Protein AF-A0A1P8M580-F1 (afdb_monomer)

Sequence (163 aa):
MGEKKYDEHLQRVLNRRYYYGYSMAGKTIYAYTKEEWGIGASSGGGDYNLIRSFYFSIFTTVLAAAASLIGLVCGVWVLFSPFPAMALVFLFFAALFGFAVMQGLFNISEEWRGRKARKLRGLPKPWWEAGDDHAYEWFLEHPDPRIHMTRDYFPYSVKLGSS

pLDDT: mean 83.16, std 13.78, range [33.03, 95.56]

Mean predicted aligned error: 7.88 Å

Radius of gyration: 21.86 Å; Cα contacts (8 Å, |Δi|>4): 198; chains: 1; bounding box: 52×40×63 Å

Secondary structure (DSSP, 8-state):
-HHHHHHHHHHHHHT---EEEEETT-S-EEEE-HHHHGGGGTS-S--SS----HHHHHHHHHHHHHHHHHHHHHHHHHHTSS-HHHHHHHHHHHHHHHHHHHHHHHHHHHHHHHHHHHHHHTPPPEEEEPPHHHHHHHHHHS--TT---STTT-TT-SGGGG-

Structure (mmCIF, N/CA/C/O backbone):
data_AF-A0A1P8M580-F1
#
_entry.id   AF-A0A1P8M580-F1
#
loop_
_atom_site.group_PDB
_atom_site.id
_atom_site.type_symbol
_atom_site.label_atom_id
_atom_site.label_alt_id
_atom_site.label_comp_id
_atom_site.label_asym_id
_atom_site.label_entity_id
_atom_site.label_seq_id
_atom_site.pdbx_PDB_ins_code
_atom_site.Cartn_x
_atom_site.Cartn_y
_atom_site.Cartn_z
_atom_site.occupancy
_atom_site.B_iso_or_equiv
_atom_site.auth_seq_id
_atom_site.auth_comp_id
_atom_site.auth_asym_id
_atom_site.auth_atom_id
_atom_site.pdbx_PDB_model_num
ATOM 1 N N . MET A 1 1 ? -26.068 -26.045 2.449 1.00 59.47 1 MET A N 1
ATOM 2 C CA . MET A 1 1 ? -25.889 -25.174 3.640 1.00 59.47 1 MET A CA 1
ATOM 3 C C . MET A 1 1 ? -24.499 -24.526 3.700 1.00 59.47 1 MET A C 1
ATOM 5 O O . MET A 1 1 ? -24.406 -23.423 4.219 1.00 59.47 1 MET A O 1
ATOM 9 N N . GLY A 1 2 ? -23.445 -25.149 3.144 1.00 67.00 2 GLY A N 1
ATOM 10 C CA . GLY A 1 2 ? -22.087 -24.577 3.097 1.00 67.00 2 GLY A CA 1
ATOM 11 C C . GLY A 1 2 ? -21.904 -23.367 2.167 1.00 67.00 2 GLY A C 1
ATOM 12 O O . GLY A 1 2 ? -21.297 -22.392 2.593 1.00 67.00 2 GLY A O 1
ATOM 13 N N . GLU A 1 3 ? -22.481 -23.378 0.958 1.00 72.25 3 GLU A N 1
ATOM 14 C CA . GLU A 1 3 ? -22.341 -22.262 -0.006 1.00 72.25 3 GLU A CA 1
ATOM 15 C C . GLU A 1 3 ? -22.923 -20.946 0.516 1.00 72.25 3 GLU A C 1
ATOM 17 O O . GLU A 1 3 ? -22.232 -19.938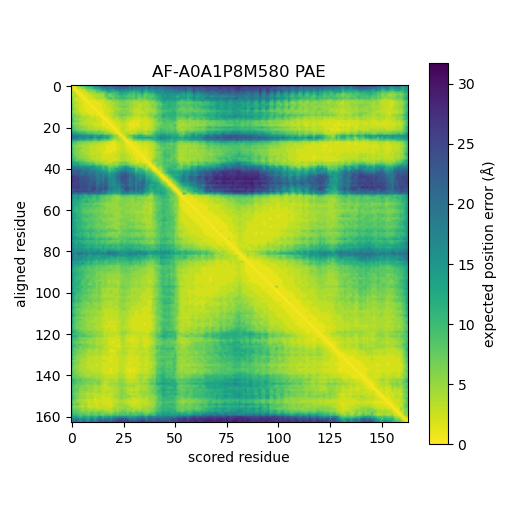 0.548 1.00 72.25 3 GLU A O 1
ATOM 22 N N . LYS A 1 4 ? -24.144 -20.965 1.064 1.00 77.75 4 LYS A N 1
ATOM 23 C CA . LYS A 1 4 ? -24.775 -19.754 1.613 1.00 77.75 4 LYS A CA 1
ATOM 24 C C . LYS A 1 4 ? -23.938 -19.096 2.723 1.00 77.75 4 LYS A C 1
ATOM 26 O O . LYS A 1 4 ? -23.826 -17.877 2.779 1.00 77.75 4 LYS A O 1
ATOM 31 N N . LYS A 1 5 ? -23.315 -19.901 3.593 1.00 76.44 5 LYS A N 1
ATOM 32 C CA . LYS A 1 5 ? -22.448 -19.403 4.676 1.00 76.44 5 LYS A CA 1
ATOM 33 C C . LYS A 1 5 ? -21.136 -18.824 4.133 1.00 76.44 5 LYS A C 1
ATOM 35 O O . LYS A 1 5 ? -20.604 -17.877 4.713 1.00 76.44 5 LYS A O 1
ATOM 40 N N . TYR A 1 6 ? -20.623 -19.393 3.043 1.00 79.00 6 TYR A N 1
ATOM 41 C CA . TYR A 1 6 ? -19.450 -18.886 2.337 1.00 79.00 6 TYR A CA 1
ATOM 42 C C . TYR A 1 6 ? -19.744 -17.533 1.680 1.00 79.00 6 TYR A C 1
ATOM 44 O O . TYR A 1 6 ? -18.999 -16.582 1.908 1.00 79.00 6 TYR A O 1
ATOM 52 N N . ASP A 1 7 ? -20.873 -17.407 0.983 1.00 84.19 7 ASP A N 1
ATOM 53 C CA . ASP A 1 7 ? -21.292 -16.158 0.339 1.00 84.19 7 ASP A CA 1
ATOM 54 C C . ASP A 1 7 ? -21.512 -15.033 1.360 1.00 84.19 7 ASP A C 1
ATOM 56 O O . ASP A 1 7 ? -21.042 -13.912 1.170 1.00 84.19 7 ASP A O 1
ATOM 60 N N . GLU A 1 8 ? -22.154 -15.332 2.493 1.00 83.06 8 GLU A N 1
ATOM 61 C CA . GLU A 1 8 ? -22.352 -14.371 3.586 1.00 83.06 8 GLU A CA 1
ATOM 62 C C . GLU A 1 8 ? -21.032 -13.949 4.254 1.00 83.06 8 GLU A C 1
ATOM 64 O O . GLU A 1 8 ? -20.877 -12.804 4.685 1.00 83.06 8 GLU A O 1
ATOM 69 N N . HIS A 1 9 ? -20.061 -14.855 4.387 1.00 81.94 9 HIS A N 1
ATOM 70 C CA . HIS A 1 9 ? -18.731 -14.495 4.882 1.00 81.94 9 HIS A CA 1
ATOM 71 C C . HIS A 1 9 ? -17.987 -13.617 3.874 1.00 81.94 9 HIS A C 1
ATOM 73 O O . HIS A 1 9 ? -17.480 -12.561 4.248 1.00 81.94 9 HIS A O 1
ATOM 79 N N . LEU A 1 10 ? -17.996 -13.998 2.597 1.00 82.38 10 LEU A N 1
ATOM 80 C CA . LEU A 1 10 ? -17.358 -13.241 1.529 1.00 82.38 10 LEU A CA 1
ATOM 81 C C . LEU A 1 10 ? -17.947 -11.831 1.414 1.00 82.38 10 LEU A C 1
ATOM 83 O O . LEU A 1 10 ? -17.197 -10.861 1.339 1.00 82.38 10 LEU A O 1
ATOM 87 N N . GLN A 1 11 ? -19.272 -11.687 1.477 1.00 83.81 11 GLN A N 1
ATOM 88 C CA . GLN A 1 11 ? -19.922 -10.375 1.468 1.00 83.81 11 GLN A CA 1
ATOM 89 C C . GLN A 1 11 ? -19.495 -9.503 2.652 1.00 83.81 11 GLN A C 1
ATOM 91 O O . GLN A 1 11 ? -19.277 -8.306 2.468 1.00 83.81 11 GLN A O 1
ATOM 96 N N . ARG A 1 12 ? -19.330 -10.076 3.849 1.00 81.69 12 ARG A N 1
ATOM 97 C CA . ARG A 1 12 ? -18.842 -9.333 5.023 1.00 81.69 12 ARG A CA 1
ATOM 98 C C . ARG A 1 12 ? -17.386 -8.911 4.877 1.00 81.69 12 ARG A C 1
ATOM 100 O O . ARG A 1 12 ? -17.050 -7.787 5.222 1.00 81.69 12 ARG A O 1
ATOM 107 N N . VAL A 1 13 ? -16.538 -9.772 4.319 1.00 82.31 13 VAL A N 1
ATOM 108 C CA . VAL A 1 13 ? -15.136 -9.437 4.031 1.00 82.31 13 VAL A CA 1
ATOM 109 C C . VAL A 1 13 ? -15.047 -8.321 2.988 1.00 82.31 13 VAL A C 1
ATOM 111 O O . VAL A 1 13 ? -14.311 -7.356 3.184 1.00 82.31 13 VAL A O 1
ATOM 114 N N . LEU A 1 14 ? -15.819 -8.416 1.902 1.00 81.12 14 LEU A N 1
ATOM 115 C CA . LEU A 1 14 ? -15.822 -7.426 0.821 1.00 81.12 14 LEU A CA 1
ATOM 116 C C . LEU A 1 14 ? -16.378 -6.070 1.269 1.00 81.12 14 LEU A C 1
ATOM 118 O O . LEU A 1 14 ? -15.853 -5.031 0.869 1.00 81.12 14 LEU A O 1
ATOM 122 N N . ASN A 1 15 ? -17.407 -6.081 2.118 1.00 82.25 15 ASN A N 1
ATOM 123 C CA . ASN A 1 15 ? -18.052 -4.878 2.642 1.00 82.25 15 ASN A CA 1
ATOM 124 C C . ASN A 1 15 ? -17.519 -4.461 4.020 1.00 82.25 15 ASN A C 1
ATOM 126 O O . ASN A 1 15 ? -18.162 -3.657 4.702 1.00 82.25 15 ASN A O 1
ATOM 130 N N . ARG A 1 16 ? -16.360 -4.986 4.453 1.00 84.38 16 ARG A N 1
ATOM 131 C CA . ARG A 1 16 ? -15.811 -4.654 5.770 1.00 84.38 16 ARG A CA 1
ATOM 132 C C . ARG A 1 16 ? -15.570 -3.153 5.870 1.00 84.38 16 ARG A C 1
ATOM 134 O O . ARG A 1 16 ? -14.948 -2.535 5.005 1.00 84.38 16 ARG A O 1
ATOM 141 N N . ARG A 1 17 ? -16.065 -2.559 6.953 1.00 87.31 17 ARG A N 1
ATOM 142 C CA . ARG A 1 17 ? -16.016 -1.105 7.139 1.00 87.31 17 ARG A CA 1
ATOM 143 C C . ARG A 1 17 ? -14.669 -0.620 7.662 1.00 87.31 17 ARG A C 1
ATOM 145 O O . ARG A 1 17 ? -14.247 0.487 7.326 1.00 87.31 17 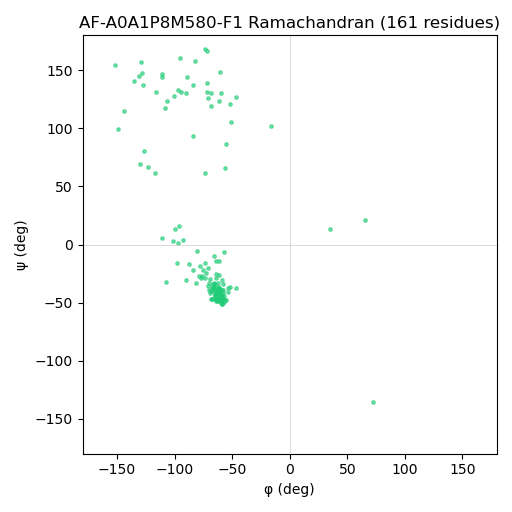ARG A O 1
ATOM 152 N N . TYR A 1 18 ? -14.020 -1.445 8.480 1.00 89.38 18 TYR A N 1
ATOM 153 C CA . TYR A 1 18 ? -12.778 -1.106 9.156 1.00 89.38 18 TYR A CA 1
ATOM 154 C C . TYR A 1 18 ? -11.717 -2.192 8.986 1.00 89.38 18 TYR A C 1
ATOM 156 O O . TYR A 1 18 ? -12.013 -3.387 8.969 1.00 89.38 18 TYR A O 1
ATOM 164 N N . TYR A 1 19 ? -10.479 -1.727 8.886 1.00 88.56 19 TYR A N 1
ATOM 165 C CA . TYR A 1 19 ? -9.234 -2.473 8.979 1.00 88.56 19 TYR A CA 1
ATOM 166 C C . TYR A 1 19 ? -8.537 -2.054 10.269 1.00 88.56 19 TYR A C 1
ATOM 168 O O . TYR A 1 19 ? -8.620 -0.888 10.668 1.00 88.56 19 TYR A O 1
ATOM 176 N N . TYR A 1 20 ? -7.862 -2.984 10.931 1.00 89.44 20 TYR A N 1
ATOM 177 C CA . TYR A 1 20 ? -7.306 -2.756 12.259 1.00 89.44 20 TYR A CA 1
ATOM 178 C C . TYR A 1 20 ? -5.794 -2.838 12.221 1.00 89.44 20 TYR A C 1
ATOM 180 O O . TYR A 1 20 ? -5.238 -3.771 11.653 1.00 89.44 20 TYR A O 1
ATOM 188 N N . GLY A 1 21 ? -5.115 -1.857 12.808 1.00 88.69 21 GLY A N 1
ATOM 189 C CA . GLY A 1 21 ? -3.661 -1.806 12.744 1.00 88.69 21 GLY A CA 1
ATOM 190 C C . GLY A 1 21 ? -3.011 -1.115 13.928 1.00 88.69 21 GLY A C 1
ATOM 191 O O . GLY A 1 21 ? -3.597 -0.245 14.576 1.00 88.69 21 GLY A O 1
ATOM 192 N N . TYR A 1 22 ? -1.767 -1.506 14.173 1.00 85.75 22 TYR A N 1
ATOM 193 C CA . TYR A 1 22 ? -0.907 -0.958 15.211 1.00 85.75 22 TYR A CA 1
ATOM 194 C C . TYR A 1 22 ? -0.110 0.239 14.694 1.00 85.75 22 TYR A C 1
ATOM 196 O O . TYR A 1 22 ? 0.355 0.260 13.548 1.00 85.75 22 TYR A O 1
ATOM 204 N N . SER A 1 23 ? 0.102 1.227 15.563 1.00 83.56 23 SER A N 1
ATOM 205 C CA . SER A 1 23 ? 1.043 2.319 15.305 1.00 83.56 23 SER A CA 1
ATOM 206 C C . SER A 1 23 ? 2.481 1.898 15.640 1.00 83.56 23 SER A C 1
ATOM 208 O O . SER A 1 23 ? 2.698 1.001 16.446 1.00 83.56 23 SER A O 1
ATOM 210 N N . MET A 1 24 ? 3.483 2.571 15.056 1.00 75.31 24 MET A N 1
ATOM 211 C CA . MET A 1 24 ? 4.911 2.217 15.204 1.00 75.31 24 MET A CA 1
ATOM 212 C C . MET A 1 24 ? 5.377 2.067 16.657 1.00 75.31 24 MET A C 1
ATOM 214 O O . MET A 1 24 ? 6.244 1.255 16.955 1.00 75.31 24 MET A O 1
ATOM 218 N N . ALA A 1 25 ? 4.845 2.914 17.537 1.00 66.81 25 ALA A N 1
ATOM 219 C CA . ALA A 1 25 ? 5.305 3.076 18.910 1.00 66.81 25 ALA A CA 1
ATOM 220 C C . ALA A 1 25 ? 4.293 2.548 19.940 1.00 66.81 25 ALA A C 1
ATOM 222 O O . ALA A 1 25 ? 4.473 2.769 21.135 1.00 66.81 25 ALA A O 1
ATOM 223 N N . GLY A 1 26 ? 3.205 1.910 19.499 1.00 66.62 26 GLY A N 1
ATOM 224 C CA . GLY A 1 26 ? 2.055 1.635 20.352 1.00 66.62 26 GLY A CA 1
ATOM 225 C C . GLY A 1 26 ? 1.607 0.181 20.333 1.00 66.62 26 GLY A C 1
ATOM 226 O O . GLY A 1 26 ? 1.633 -0.484 19.304 1.00 66.62 26 GLY A O 1
ATOM 227 N N . LYS A 1 27 ? 1.098 -0.269 21.483 1.00 80.44 27 LYS A N 1
ATOM 228 C CA . LYS A 1 27 ? 0.211 -1.443 21.577 1.00 80.44 27 LYS A CA 1
ATOM 229 C C . LYS A 1 27 ? -1.241 -1.101 21.219 1.00 80.44 27 LYS A C 1
ATOM 231 O O . LYS A 1 27 ? -2.082 -1.986 21.164 1.00 80.44 27 LYS A O 1
ATOM 236 N N . THR A 1 28 ? -1.528 0.182 20.991 1.00 89.06 28 THR A N 1
ATOM 237 C CA . THR A 1 28 ? -2.859 0.681 20.654 1.00 89.06 28 THR A CA 1
ATOM 238 C C . THR A 1 28 ? -3.254 0.258 19.249 1.00 89.06 28 THR A C 1
ATOM 240 O O . THR A 1 28 ? -2.538 0.544 18.284 1.00 89.06 28 THR A O 1
ATOM 243 N N . ILE A 1 29 ? -4.419 -0.376 19.150 1.00 90.50 29 ILE A N 1
ATOM 244 C CA . ILE A 1 29 ? -5.044 -0.729 17.880 1.00 90.50 29 ILE A CA 1
ATOM 245 C C . ILE A 1 29 ? -5.940 0.427 17.444 1.00 90.50 29 ILE A C 1
ATOM 247 O O . ILE A 1 29 ? -6.760 0.928 18.214 1.00 90.50 29 ILE A O 1
ATOM 251 N N . TYR A 1 30 ? -5.779 0.845 16.193 1.00 90.69 30 TYR A N 1
ATOM 252 C CA . TYR A 1 30 ? -6.619 1.848 15.552 1.00 90.69 30 TYR A CA 1
ATOM 253 C C . TYR A 1 30 ? -7.465 1.198 14.462 1.00 90.69 30 TYR A C 1
ATOM 255 O O . TYR A 1 30 ? -7.024 0.264 13.791 1.00 90.69 30 TYR A O 1
ATOM 263 N N . ALA A 1 31 ? -8.675 1.722 14.278 1.00 91.62 31 ALA A N 1
ATOM 264 C CA . ALA A 1 31 ? -9.566 1.344 13.194 1.00 91.62 31 ALA A CA 1
ATOM 265 C C . ALA A 1 31 ? -9.435 2.338 12.033 1.00 91.62 31 ALA A C 1
ATOM 267 O O . ALA A 1 31 ? -9.485 3.554 12.231 1.00 91.62 31 ALA A O 1
ATOM 268 N N . TYR A 1 32 ? -9.301 1.810 10.823 1.00 89.25 32 TYR A N 1
ATOM 269 C CA . TYR A 1 32 ? -9.089 2.566 9.597 1.00 89.25 32 TYR A CA 1
ATOM 270 C C . TYR A 1 32 ? -10.120 2.169 8.553 1.00 89.25 32 TYR A C 1
ATOM 272 O O . TYR A 1 32 ? -10.391 0.992 8.343 1.00 89.25 32 TYR A O 1
ATOM 280 N N . THR A 1 33 ? -10.666 3.146 7.853 1.00 89.75 33 THR A N 1
ATOM 281 C CA . THR A 1 33 ? -11.417 2.907 6.616 1.00 89.75 33 THR A CA 1
ATOM 282 C C . THR A 1 33 ? -10.478 2.501 5.479 1.00 89.75 33 THR A C 1
ATOM 284 O O . THR A 1 33 ? -9.258 2.679 5.568 1.00 89.75 33 THR A O 1
ATOM 287 N N . LYS A 1 34 ? -11.042 1.980 4.383 1.00 84.81 34 LYS A N 1
ATOM 288 C CA . LYS A 1 34 ? -10.279 1.579 3.192 1.00 84.81 34 LYS A CA 1
ATOM 289 C C . LYS A 1 34 ? -9.400 2.722 2.672 1.00 84.81 34 LYS A C 1
ATOM 291 O O . LYS A 1 34 ? -8.242 2.513 2.326 1.00 84.81 34 LYS A O 1
ATOM 296 N N . GLU A 1 35 ? -9.932 3.940 2.677 1.00 85.00 35 GLU A N 1
ATOM 297 C CA . GLU A 1 35 ? -9.248 5.140 2.204 1.00 85.00 35 GLU A CA 1
ATOM 298 C C . GLU A 1 35 ? -8.121 5.567 3.148 1.00 85.00 35 GLU A C 1
ATOM 300 O O . GLU A 1 35 ? -7.088 6.046 2.695 1.00 85.00 35 GLU A O 1
ATOM 305 N N . GLU A 1 36 ? -8.293 5.401 4.462 1.00 89.06 36 GLU A N 1
ATOM 306 C CA . GLU A 1 36 ? -7.290 5.771 5.472 1.00 89.06 36 GLU A CA 1
ATOM 307 C C . GLU A 1 36 ? -6.129 4.775 5.538 1.00 89.06 36 GLU A C 1
ATOM 309 O O . GLU A 1 36 ? -5.009 5.146 5.903 1.00 89.06 36 GLU A O 1
ATOM 314 N N . TRP A 1 37 ? -6.387 3.523 5.174 1.00 85.25 37 TRP A N 1
ATOM 315 C CA . TRP A 1 37 ? -5.413 2.442 5.233 1.00 85.25 37 TRP A CA 1
ATOM 316 C C . TRP A 1 37 ? -4.328 2.547 4.143 1.00 85.25 37 TRP A C 1
ATOM 318 O O . TRP A 1 37 ? -3.194 2.115 4.353 1.00 85.25 37 TRP A O 1
ATOM 328 N N . GLY A 1 38 ? -4.617 3.217 3.020 1.00 81.25 38 GLY A N 1
ATOM 329 C CA . GLY A 1 38 ? -3.627 3.530 1.981 1.00 81.25 38 GLY A CA 1
ATOM 330 C C . GLY A 1 38 ? -3.196 2.303 1.172 1.00 81.25 38 GLY A C 1
ATOM 331 O O . GLY A 1 38 ? -4.034 1.493 0.779 1.00 81.25 38 GLY A O 1
ATOM 332 N N . ILE A 1 39 ? -1.886 2.140 0.919 1.00 74.06 39 ILE A N 1
ATOM 333 C CA . ILE A 1 39 ? -1.363 1.058 0.050 1.00 74.06 39 ILE A CA 1
ATOM 334 C C . ILE A 1 39 ? -1.853 -0.324 0.492 1.00 74.06 39 ILE A C 1
ATOM 336 O O . ILE A 1 39 ? -2.174 -1.155 -0.359 1.00 74.06 39 ILE A O 1
ATOM 340 N N . GLY A 1 40 ? -1.961 -0.568 1.800 1.00 64.19 40 GLY A N 1
ATOM 341 C CA . GLY A 1 40 ? -2.372 -1.870 2.329 1.00 64.19 40 GLY A CA 1
ATOM 342 C C . GLY A 1 40 ? -3.813 -2.273 1.988 1.00 64.19 40 GLY A C 1
ATOM 343 O O . GLY A 1 40 ? -4.188 -3.405 2.249 1.00 64.19 40 GLY A O 1
ATOM 344 N N . ALA A 1 41 ? -4.637 -1.368 1.441 1.00 56.41 41 ALA A N 1
ATOM 345 C CA . ALA A 1 41 ? -6.058 -1.618 1.164 1.00 56.41 41 ALA A CA 1
ATOM 346 C C . ALA A 1 41 ? -6.270 -2.005 -0.300 1.00 56.41 41 ALA A C 1
ATOM 348 O O . ALA A 1 41 ? -7.326 -2.515 -0.673 1.00 56.41 41 ALA A O 1
ATOM 349 N N . SER A 1 42 ? -5.255 -1.744 -1.127 1.00 49.09 42 SER A N 1
ATOM 350 C CA . SER A 1 42 ? -5.184 -2.166 -2.523 1.00 49.09 42 SER A CA 1
ATOM 351 C C . SER A 1 42 ? -4.653 -3.597 -2.676 1.00 49.09 42 SER A C 1
ATOM 353 O O . SER A 1 42 ? -4.934 -4.248 -3.680 1.00 49.09 42 SER A O 1
ATOM 355 N N . SER A 1 43 ? -3.930 -4.117 -1.676 1.00 47.28 43 SER A N 1
ATOM 356 C CA . SER A 1 43 ? -3.518 -5.519 -1.614 1.00 47.28 43 SER A CA 1
ATOM 357 C C . SER A 1 43 ? -4.650 -6.347 -1.016 1.00 47.28 43 SER A C 1
ATOM 359 O O . SER A 1 43 ? -4.781 -6.433 0.202 1.00 47.28 43 SER A O 1
ATOM 361 N N . GLY A 1 44 ? -5.504 -6.909 -1.875 1.00 40.22 44 GLY A N 1
ATOM 362 C CA . GLY A 1 44 ? -6.551 -7.840 -1.460 1.00 40.22 44 GLY A CA 1
ATOM 363 C C . GLY A 1 44 ? -6.004 -8.908 -0.508 1.00 40.22 44 GLY A C 1
ATOM 364 O O . GLY A 1 44 ? -4.996 -9.541 -0.815 1.00 40.22 44 GLY A O 1
ATOM 365 N N . GLY A 1 45 ? -6.677 -9.028 0.641 1.00 36.50 45 GLY A N 1
ATOM 366 C CA . GLY A 1 45 ? -6.406 -9.900 1.787 1.00 36.50 45 GLY A CA 1
ATOM 367 C C . GLY A 1 45 ? -5.441 -11.059 1.552 1.00 36.50 45 GLY A C 1
ATOM 368 O O . GLY A 1 45 ? -5.826 -12.103 1.032 1.00 36.50 45 GLY A O 1
ATOM 369 N N . GLY A 1 46 ? -4.207 -10.879 2.013 1.00 33.03 46 GLY A N 1
ATOM 370 C CA . GLY A 1 46 ? -3.233 -11.945 2.186 1.00 33.03 46 GLY A CA 1
ATOM 371 C C . GLY A 1 46 ? -2.409 -11.659 3.433 1.00 33.03 46 GLY A C 1
ATOM 372 O O . GLY A 1 46 ? -1.693 -10.658 3.464 1.00 33.03 46 GLY A O 1
ATOM 373 N N . ASP A 1 47 ? -2.546 -12.531 4.433 1.00 40.38 47 ASP A N 1
ATOM 374 C CA . ASP A 1 47 ? -1.888 -12.546 5.748 1.00 40.38 47 ASP A CA 1
ATOM 375 C C . ASP A 1 47 ? -0.352 -12.555 5.670 1.00 40.38 47 ASP A C 1
ATOM 377 O O . ASP A 1 47 ? 0.297 -13.512 6.075 1.00 40.38 47 ASP A O 1
ATOM 381 N N . TYR A 1 48 ? 0.297 -11.508 5.169 1.00 37.78 48 TYR A N 1
ATOM 382 C CA . TYR A 1 48 ? 1.753 -11.403 5.264 1.00 37.78 48 TYR A CA 1
ATOM 383 C C . TYR A 1 48 ? 2.156 -9.938 5.351 1.00 37.78 48 TYR A C 1
ATOM 385 O O . TYR A 1 48 ? 2.211 -9.284 4.319 1.00 37.78 48 TYR A O 1
ATOM 393 N N . ASN A 1 49 ? 2.429 -9.451 6.574 1.00 40.28 49 ASN A N 1
ATOM 394 C CA . ASN A 1 49 ? 3.540 -8.579 7.029 1.00 40.28 49 ASN A CA 1
ATOM 395 C C . ASN A 1 49 ? 4.112 -7.469 6.118 1.00 40.28 49 ASN A C 1
ATOM 397 O O . ASN A 1 49 ? 5.157 -6.884 6.399 1.00 40.28 49 ASN A O 1
ATOM 401 N N . LEU A 1 50 ? 3.438 -7.132 5.040 1.00 44.31 50 LEU A N 1
ATOM 402 C CA . LEU A 1 50 ? 3.842 -6.200 4.017 1.00 44.31 50 LEU A CA 1
ATOM 403 C C . LEU A 1 50 ? 2.656 -5.269 3.843 1.00 44.31 50 LEU A C 1
ATOM 405 O O . LEU A 1 50 ? 2.076 -5.147 2.766 1.00 44.31 50 LEU A O 1
ATOM 409 N N . ILE A 1 51 ? 2.423 -4.458 4.879 1.00 50.88 51 ILE A N 1
ATOM 410 C CA . ILE A 1 51 ? 2.263 -3.033 4.596 1.00 50.88 51 ILE A CA 1
ATOM 411 C C . ILE A 1 51 ? 3.536 -2.663 3.837 1.00 50.88 51 ILE A C 1
ATOM 413 O O . ILE A 1 51 ? 4.566 -2.352 4.435 1.00 50.88 51 ILE A O 1
ATOM 417 N N . ARG A 1 52 ? 3.503 -2.868 2.513 1.00 56.34 52 ARG A N 1
ATOM 418 C CA . ARG A 1 52 ? 4.627 -2.728 1.597 1.00 56.34 52 ARG A CA 1
ATOM 419 C C . ARG A 1 52 ? 5.188 -1.353 1.896 1.00 56.34 52 ARG A C 1
ATOM 421 O O . ARG A 1 52 ? 4.515 -0.358 1.631 1.00 56.34 52 ARG A O 1
ATOM 428 N N . SER A 1 53 ? 6.339 -1.314 2.578 1.00 65.62 53 SER A N 1
ATOM 429 C CA . SER A 1 53 ? 6.822 -0.077 3.184 1.00 65.62 53 SER A CA 1
ATOM 430 C C . SER A 1 53 ? 6.811 0.982 2.097 1.00 65.62 53 SER A C 1
ATOM 432 O O . SER A 1 53 ? 7.407 0.790 1.042 1.00 65.62 53 SER A O 1
ATOM 434 N N . PHE A 1 54 ? 6.070 2.065 2.310 1.00 72.44 54 PHE A N 1
ATOM 435 C CA . PHE A 1 54 ? 5.981 3.162 1.348 1.00 72.44 54 PHE A CA 1
ATOM 436 C C . PHE A 1 54 ? 7.372 3.577 0.837 1.00 72.44 54 PHE A C 1
ATOM 438 O O . PHE A 1 54 ? 7.558 3.805 -0.354 1.00 72.44 54 PHE A O 1
ATOM 445 N N . TYR A 1 55 ? 8.368 3.559 1.729 1.00 76.81 55 TYR A N 1
ATOM 446 C CA . TYR A 1 55 ? 9.771 3.801 1.406 1.00 76.81 55 TYR A CA 1
ATOM 447 C C . TYR A 1 55 ? 10.375 2.730 0.497 1.00 76.81 55 TYR A C 1
ATOM 449 O O . TYR A 1 55 ? 11.075 3.073 -0.448 1.00 76.81 55 TYR A O 1
ATOM 457 N N . PHE A 1 56 ? 10.070 1.452 0.734 1.00 78.19 56 PHE A N 1
ATOM 458 C CA . PHE A 1 56 ? 10.462 0.366 -0.163 1.00 78.19 56 PHE A CA 1
ATOM 459 C C . PHE A 1 56 ? 9.822 0.534 -1.545 1.00 78.19 56 PHE A C 1
ATOM 461 O O . PHE A 1 56 ? 10.524 0.431 -2.542 1.00 78.19 56 PHE A O 1
ATOM 468 N N . SER A 1 57 ? 8.532 0.888 -1.616 1.00 79.38 57 SER A N 1
ATOM 469 C CA . SER A 1 57 ? 7.860 1.152 -2.895 1.00 79.38 57 SER A CA 1
ATOM 470 C C . SER A 1 57 ? 8.505 2.323 -3.639 1.00 79.38 57 SER A C 1
ATOM 472 O O . SER A 1 57 ? 8.746 2.211 -4.838 1.00 79.38 57 SER A O 1
ATOM 474 N N . ILE A 1 58 ? 8.832 3.427 -2.954 1.00 84.81 58 ILE A N 1
ATOM 475 C CA . ILE A 1 58 ? 9.578 4.547 -3.554 1.00 84.81 58 ILE A CA 1
ATOM 476 C C . ILE A 1 58 ? 10.930 4.063 -4.072 1.00 84.81 58 ILE A C 1
ATOM 478 O O . ILE A 1 58 ? 11.250 4.285 -5.236 1.00 84.81 58 ILE A O 1
ATOM 482 N N . PHE A 1 59 ? 11.698 3.373 -3.231 1.00 86.88 59 PHE A N 1
ATOM 483 C CA . PHE A 1 59 ? 13.028 2.888 -3.575 1.00 86.88 59 PHE A CA 1
ATOM 484 C C . PHE A 1 59 ? 13.004 1.992 -4.819 1.00 86.88 59 PHE A C 1
ATOM 486 O O . PHE A 1 59 ? 13.732 2.249 -5.777 1.00 86.88 59 PHE A O 1
ATOM 493 N N . THR A 1 60 ? 12.103 1.006 -4.869 1.00 86.00 60 THR A N 1
ATOM 494 C CA . THR A 1 60 ? 11.957 0.127 -6.038 1.00 86.00 60 THR A CA 1
ATOM 495 C C . THR A 1 60 ? 11.484 0.877 -7.279 1.00 86.00 60 THR A C 1
ATOM 497 O O . THR A 1 60 ? 11.916 0.550 -8.379 1.00 86.00 60 THR A O 1
ATOM 500 N N . THR A 1 61 ? 10.635 1.899 -7.122 1.00 89.75 61 THR A N 1
ATOM 501 C CA . THR A 1 61 ? 10.171 2.738 -8.242 1.00 89.75 61 THR A CA 1
ATOM 502 C C . THR A 1 61 ? 11.330 3.521 -8.848 1.00 89.75 61 THR A C 1
ATOM 504 O O . THR A 1 61 ? 11.472 3.559 -10.066 1.00 89.75 61 THR A O 1
ATOM 507 N N . VAL A 1 62 ? 12.185 4.114 -8.010 1.00 93.00 62 VAL A N 1
ATOM 508 C CA . VAL A 1 62 ? 13.359 4.877 -8.458 1.00 93.00 62 VAL A CA 1
ATOM 509 C C . VAL A 1 62 ? 14.355 3.970 -9.181 1.00 93.00 62 VAL A C 1
ATOM 511 O O . VAL A 1 62 ? 14.813 4.315 -10.269 1.00 93.00 62 VAL A O 1
ATOM 514 N N . LEU A 1 63 ? 14.647 2.789 -8.627 1.00 93.62 63 LEU A N 1
ATOM 515 C CA . LEU A 1 63 ? 15.530 1.817 -9.279 1.00 93.62 63 LEU A CA 1
ATOM 516 C C . LEU A 1 63 ? 14.963 1.324 -10.615 1.00 93.62 63 LEU A C 1
ATOM 518 O O . LEU A 1 63 ? 15.692 1.270 -11.604 1.00 93.62 63 LEU A O 1
ATOM 522 N N . ALA A 1 64 ? 13.667 1.008 -10.665 1.00 92.94 64 ALA A N 1
ATOM 523 C CA . ALA A 1 64 ? 13.006 0.599 -11.899 1.00 92.94 64 ALA A CA 1
ATOM 524 C C . ALA A 1 64 ? 13.010 1.722 -12.947 1.00 92.94 64 ALA A C 1
ATOM 526 O O . ALA A 1 64 ? 13.236 1.452 -14.121 1.00 92.94 64 ALA A O 1
ATOM 527 N N . ALA A 1 65 ? 12.836 2.983 -12.542 1.00 94.25 65 ALA A N 1
ATOM 528 C CA . ALA A 1 65 ? 12.910 4.120 -13.455 1.00 94.25 65 ALA A CA 1
ATOM 529 C C . ALA A 1 65 ? 14.308 4.260 -14.068 1.00 94.25 65 ALA A C 1
ATOM 531 O O . ALA A 1 65 ? 14.432 4.390 -15.285 1.00 94.25 65 ALA A O 1
ATOM 532 N N . ALA A 1 66 ? 15.358 4.156 -13.248 1.00 94.50 66 ALA A N 1
ATOM 533 C CA . ALA A 1 66 ? 16.735 4.169 -13.733 1.00 94.50 66 ALA A CA 1
ATOM 534 C C . ALA A 1 66 ? 17.006 3.000 -14.698 1.00 94.50 66 ALA A C 1
ATOM 536 O O . ALA A 1 66 ? 17.522 3.215 -15.793 1.00 94.50 66 ALA A O 1
ATOM 537 N N . ALA A 1 67 ? 16.600 1.780 -14.334 1.00 93.50 67 ALA A N 1
ATOM 538 C CA . ALA A 1 67 ? 16.775 0.593 -15.171 1.00 93.50 67 ALA A CA 1
ATOM 539 C C . ALA A 1 67 ? 15.996 0.683 -16.495 1.00 93.50 67 ALA A C 1
ATOM 541 O O . ALA A 1 67 ? 16.517 0.302 -17.541 1.00 93.50 67 ALA A O 1
ATOM 542 N N . SER A 1 68 ? 14.776 1.229 -16.467 1.00 95.12 68 SER A N 1
ATOM 543 C CA . SER A 1 68 ? 13.949 1.438 -17.657 1.00 95.12 68 SER A CA 1
ATOM 544 C C . SER A 1 68 ? 14.594 2.432 -18.624 1.00 95.12 68 SER A C 1
ATOM 546 O O . SER A 1 68 ? 14.717 2.139 -19.812 1.00 95.12 68 SER A O 1
ATOM 548 N N . LEU A 1 69 ? 15.091 3.564 -18.113 1.00 95.56 69 LEU A N 1
ATOM 549 C CA . LEU A 1 69 ? 15.796 4.564 -18.918 1.00 95.56 69 LEU A CA 1
ATOM 550 C C . LEU A 1 69 ? 17.090 4.008 -19.522 1.00 95.56 69 LEU A C 1
ATOM 552 O O . LEU A 1 69 ? 17.324 4.185 -20.715 1.00 95.56 69 LEU A O 1
ATOM 556 N N . ILE A 1 70 ? 17.904 3.302 -18.729 1.00 94.62 70 ILE A N 1
ATOM 557 C CA . ILE A 1 70 ? 19.140 2.673 -19.220 1.00 94.62 70 ILE A CA 1
ATOM 558 C C . ILE A 1 70 ? 18.811 1.644 -20.305 1.00 94.62 70 ILE A C 1
ATOM 560 O O . ILE A 1 70 ? 19.407 1.682 -21.378 1.00 94.62 70 ILE A O 1
ATOM 564 N N . GLY A 1 71 ? 17.836 0.764 -20.064 1.00 92.75 71 GLY A N 1
ATOM 565 C CA . GLY A 1 71 ? 17.404 -0.233 -21.042 1.00 92.75 71 GLY A CA 1
ATOM 566 C C . GLY A 1 71 ? 16.909 0.402 -22.342 1.00 92.75 71 GLY A C 1
ATOM 567 O O . GLY A 1 71 ? 17.238 -0.081 -23.421 1.00 92.75 71 GLY A O 1
ATOM 568 N N . LEU A 1 72 ? 16.183 1.519 -22.261 1.00 95.31 72 LEU A N 1
ATOM 569 C CA . LEU A 1 72 ? 15.701 2.238 -23.436 1.00 95.31 72 LEU A CA 1
ATOM 570 C C . LEU A 1 72 ? 16.855 2.865 -24.230 1.00 95.31 72 LEU A C 1
ATOM 572 O O . LEU A 1 72 ? 16.930 2.676 -25.441 1.00 95.31 72 LEU A O 1
ATOM 576 N N . VAL A 1 73 ? 17.786 3.551 -23.559 1.00 95.12 73 VAL A N 1
ATOM 577 C CA . VAL A 1 73 ? 18.959 4.166 -24.204 1.00 95.12 73 VAL A CA 1
ATOM 578 C C . VAL A 1 73 ? 19.861 3.103 -24.837 1.00 95.12 73 VAL A C 1
ATOM 580 O O . VAL A 1 73 ? 20.216 3.222 -26.009 1.00 95.12 73 VAL A O 1
ATOM 583 N N . CYS A 1 74 ? 20.191 2.039 -24.100 1.00 93.50 74 CYS A N 1
ATOM 584 C CA . CYS A 1 74 ? 20.988 0.926 -24.614 1.00 93.50 74 CYS A CA 1
ATOM 585 C C . CYS A 1 74 ? 20.276 0.207 -25.763 1.00 93.50 74 CYS A C 1
ATOM 587 O O . CYS A 1 74 ? 20.909 -0.095 -26.769 1.00 93.50 74 CYS A O 1
ATOM 589 N N . GLY A 1 75 ? 18.966 -0.025 -25.654 1.00 92.31 75 GLY A N 1
ATOM 590 C CA . GLY A 1 75 ? 18.166 -0.636 -26.711 1.00 92.31 75 GLY A CA 1
ATOM 591 C C . GLY A 1 75 ? 18.214 0.174 -28.001 1.00 92.31 75 GLY A C 1
ATOM 592 O O . GLY A 1 75 ? 18.564 -0.367 -29.045 1.00 92.31 75 GLY A O 1
ATOM 593 N N . VAL A 1 76 ? 17.960 1.484 -27.926 1.00 92.81 76 VAL A N 1
ATOM 594 C CA . VAL A 1 76 ? 18.024 2.381 -29.091 1.00 92.81 76 VAL A CA 1
ATOM 595 C C . VAL A 1 76 ? 19.427 2.423 -29.692 1.00 92.81 76 VAL A C 1
ATOM 597 O O . VAL A 1 76 ? 19.566 2.362 -30.908 1.00 92.81 76 VAL A O 1
ATOM 600 N N . TRP A 1 77 ? 20.474 2.481 -28.868 1.00 92.75 77 TRP A N 1
ATOM 601 C CA . TRP A 1 77 ? 21.852 2.488 -29.362 1.00 92.75 77 TRP A CA 1
ATOM 602 C C . TRP A 1 77 ? 22.221 1.177 -30.076 1.00 92.75 77 TRP A C 1
ATOM 604 O O . TRP A 1 77 ? 22.795 1.200 -31.165 1.00 92.75 77 TRP A O 1
ATOM 614 N N . VAL A 1 78 ? 21.834 0.030 -29.509 1.00 92.75 78 VAL A N 1
ATOM 615 C CA . VAL A 1 78 ? 22.126 -1.301 -30.064 1.00 92.75 78 VAL A CA 1
ATOM 616 C C . VAL A 1 78 ? 21.314 -1.600 -31.333 1.00 92.75 78 VAL A C 1
ATOM 618 O O . VAL A 1 78 ? 21.757 -2.414 -32.139 1.00 92.75 78 VAL A O 1
ATOM 621 N N . LEU A 1 79 ? 20.190 -0.915 -31.589 1.00 89.94 79 LEU A N 1
ATOM 622 C CA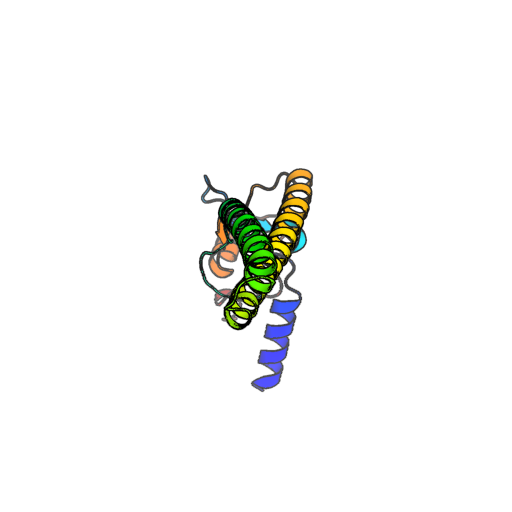 . LEU A 1 79 ? 19.469 -1.032 -32.871 1.00 89.94 79 LEU A CA 1
ATOM 623 C C . LEU A 1 79 ? 20.336 -0.640 -34.076 1.00 89.94 79 LEU A C 1
ATOM 625 O O . LEU A 1 79 ? 20.154 -1.193 -35.157 1.00 89.94 79 LEU A O 1
ATOM 629 N N . PHE A 1 80 ? 21.279 0.287 -33.888 1.00 90.12 80 PHE A N 1
ATOM 630 C CA . PHE A 1 80 ? 22.213 0.732 -34.929 1.00 90.12 80 PHE A CA 1
ATOM 631 C C . PHE A 1 80 ? 23.540 -0.048 -34.918 1.00 90.12 80 PHE A C 1
ATOM 633 O O . PHE A 1 80 ? 24.457 0.270 -35.672 1.00 90.12 80 PHE A O 1
ATOM 640 N N . SER A 1 81 ? 23.654 -1.061 -34.056 1.00 86.81 81 SER A N 1
ATOM 641 C CA . SER A 1 81 ? 24.815 -1.942 -33.924 1.00 86.81 81 SER A CA 1
ATOM 642 C C . SER A 1 81 ? 24.617 -3.225 -34.750 1.00 86.81 81 SER A C 1
ATOM 644 O O . SER A 1 81 ? 23.478 -3.594 -35.042 1.00 86.81 81 SER A O 1
ATOM 646 N N . PRO A 1 82 ? 25.684 -3.972 -35.093 1.00 88.31 82 PRO A N 1
ATOM 647 C CA . PRO A 1 82 ? 25.590 -5.283 -35.752 1.00 88.31 82 PRO A CA 1
ATOM 648 C C . PRO A 1 82 ? 24.758 -6.355 -35.018 1.00 88.31 82 PRO A C 1
ATOM 650 O O . PRO A 1 82 ? 24.530 -7.425 -35.579 1.00 88.31 82 PRO A O 1
ATOM 653 N N . PHE A 1 83 ? 24.278 -6.097 -33.794 1.00 88.75 83 PHE A N 1
ATOM 654 C CA . PHE A 1 83 ? 23.492 -7.040 -32.987 1.00 88.75 83 PHE A CA 1
ATOM 655 C C . PHE A 1 83 ? 22.061 -6.540 -32.689 1.00 88.75 83 PHE A C 1
ATOM 657 O O . PHE A 1 83 ? 21.688 -6.412 -31.520 1.00 88.75 83 PHE A O 1
ATOM 664 N N . PRO A 1 84 ? 21.207 -6.307 -33.703 1.00 86.44 84 PRO A N 1
ATOM 665 C CA . PRO A 1 84 ? 19.872 -5.734 -33.501 1.00 86.44 84 PRO A CA 1
ATOM 666 C C . PRO A 1 84 ? 18.938 -6.637 -32.677 1.00 86.44 84 PRO A C 1
ATOM 668 O O . PRO A 1 84 ? 18.051 -6.144 -31.987 1.00 86.44 84 PRO A O 1
ATOM 671 N N . ALA A 1 85 ? 19.159 -7.956 -32.665 1.00 89.88 85 ALA A N 1
ATOM 672 C CA . ALA A 1 85 ? 18.404 -8.874 -31.807 1.00 89.88 85 ALA A CA 1
ATOM 673 C C . ALA A 1 85 ? 18.600 -8.579 -30.306 1.00 89.88 85 ALA A C 1
ATOM 675 O O . ALA A 1 85 ? 17.669 -8.725 -29.518 1.00 89.88 85 ALA A O 1
ATOM 676 N N . MET A 1 86 ? 19.785 -8.103 -29.908 1.00 92.00 86 MET A N 1
ATOM 677 C CA . MET A 1 86 ? 20.065 -7.718 -28.523 1.00 92.00 86 MET A CA 1
ATOM 678 C C . MET A 1 86 ? 19.297 -6.447 -28.126 1.00 92.00 86 MET A C 1
ATOM 680 O O . MET A 1 86 ? 18.886 -6.304 -26.975 1.00 92.00 86 MET A O 1
ATOM 684 N N . ALA A 1 87 ? 19.024 -5.549 -29.078 1.00 92.06 87 ALA A N 1
ATOM 685 C CA . ALA A 1 87 ? 18.215 -4.362 -28.821 1.00 92.06 87 ALA A CA 1
ATOM 686 C C . ALA A 1 87 ? 16.791 -4.715 -28.371 1.00 92.06 87 ALA A C 1
ATOM 688 O O . ALA A 1 87 ? 16.259 -4.074 -27.467 1.00 92.06 87 ALA A O 1
ATOM 689 N N . LEU A 1 88 ? 16.194 -5.769 -28.941 1.00 92.50 88 LEU A N 1
ATOM 690 C CA . LEU A 1 88 ? 14.869 -6.244 -28.533 1.00 92.50 88 LEU A CA 1
ATOM 691 C C . LEU A 1 88 ? 14.849 -6.684 -2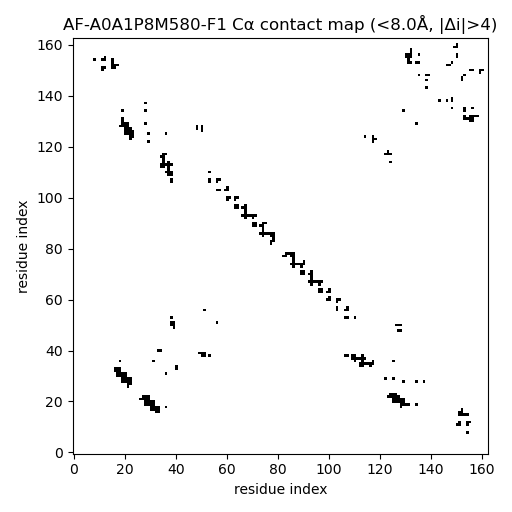7.066 1.00 92.50 88 LEU A C 1
ATOM 693 O O . LEU A 1 88 ? 13.887 -6.398 -26.359 1.00 92.50 88 LEU A O 1
ATOM 697 N N . VAL A 1 89 ? 15.925 -7.318 -26.589 1.00 94.19 89 VAL A N 1
ATOM 698 C CA . VAL A 1 89 ? 16.063 -7.724 -25.182 1.00 94.19 89 VAL A CA 1
ATOM 699 C C . VAL A 1 89 ? 16.105 -6.494 -24.274 1.00 94.19 89 VAL A C 1
ATOM 701 O O . VAL A 1 89 ? 15.350 -6.416 -23.305 1.00 94.19 89 VAL A O 1
ATOM 704 N N . PHE A 1 90 ? 16.928 -5.497 -24.609 1.00 94.56 90 PHE A N 1
ATOM 705 C CA . PHE A 1 90 ? 17.008 -4.249 -23.846 1.00 94.56 90 PHE A CA 1
ATOM 706 C C . PHE A 1 90 ? 15.675 -3.496 -23.803 1.00 94.56 90 PHE A C 1
ATOM 708 O O . PHE A 1 90 ? 15.250 -3.075 -22.728 1.00 94.56 90 PHE A O 1
ATOM 715 N N . LEU A 1 91 ? 14.989 -3.373 -24.941 1.00 93.75 91 LEU A N 1
ATOM 716 C CA . LEU A 1 91 ? 13.686 -2.708 -25.022 1.00 93.75 91 LEU A CA 1
ATOM 717 C C . LEU A 1 91 ? 12.599 -3.475 -24.259 1.00 93.75 91 LEU A C 1
ATOM 719 O O . LEU A 1 91 ? 11.767 -2.857 -23.596 1.00 93.75 91 LEU A O 1
ATOM 723 N N . PHE A 1 92 ? 12.629 -4.809 -24.291 1.00 94.81 92 PHE A N 1
ATOM 724 C CA . PHE A 1 92 ? 11.721 -5.644 -23.509 1.00 94.81 92 PHE A CA 1
ATOM 725 C C . PHE A 1 92 ? 11.889 -5.404 -22.003 1.00 94.81 92 PHE A C 1
ATOM 727 O O . PHE A 1 92 ? 10.910 -5.130 -21.307 1.00 94.81 92 PHE A O 1
ATOM 734 N N . PHE A 1 93 ? 13.125 -5.425 -21.494 1.00 95.00 93 PHE A N 1
ATOM 735 C CA . PHE A 1 93 ? 13.379 -5.117 -20.085 1.00 95.00 93 PHE A CA 1
ATOM 736 C C . PHE A 1 93 ? 13.063 -3.661 -19.746 1.00 95.00 93 PHE A C 1
ATOM 738 O O . PHE A 1 93 ? 12.501 -3.400 -18.683 1.00 95.00 93 PHE A O 1
ATOM 745 N N . ALA A 1 94 ? 13.346 -2.718 -20.647 1.00 95.25 94 ALA A N 1
ATOM 746 C CA . ALA A 1 94 ? 12.968 -1.322 -20.464 1.00 95.25 94 ALA A CA 1
ATOM 747 C C . ALA A 1 94 ? 11.454 -1.178 -20.259 1.00 95.25 94 ALA A C 1
ATOM 749 O O . ALA A 1 94 ? 11.027 -0.489 -19.329 1.00 95.25 94 ALA A O 1
ATOM 750 N N . ALA A 1 95 ? 10.655 -1.882 -21.065 1.00 95.31 95 ALA A N 1
ATOM 751 C CA . ALA A 1 95 ? 9.205 -1.916 -20.933 1.00 95.31 95 ALA A CA 1
ATOM 752 C C . ALA A 1 95 ? 8.762 -2.571 -19.615 1.00 95.31 95 ALA A C 1
ATOM 754 O O . ALA A 1 95 ? 7.956 -1.983 -18.896 1.00 95.31 95 ALA A O 1
ATOM 755 N N . LEU A 1 96 ? 9.320 -3.733 -19.247 1.00 95.00 96 LEU A N 1
ATOM 756 C CA . LEU A 1 96 ? 9.023 -4.402 -17.970 1.00 95.00 96 LEU A CA 1
ATOM 757 C C . LEU A 1 96 ? 9.293 -3.495 -16.762 1.00 95.00 96 LEU A C 1
ATOM 759 O O . LEU A 1 96 ? 8.444 -3.358 -15.879 1.00 95.00 96 LEU A O 1
ATOM 763 N N . PHE A 1 97 ? 10.451 -2.835 -16.731 1.00 93.62 97 PHE A N 1
ATOM 764 C CA . PHE A 1 97 ? 10.766 -1.876 -15.677 1.00 93.62 97 PHE A CA 1
ATOM 765 C C . PHE A 1 97 ? 9.862 -0.639 -15.740 1.00 93.62 97 PHE A C 1
ATOM 767 O O . PHE A 1 97 ? 9.463 -0.133 -14.695 1.00 93.62 97 PHE A O 1
ATOM 774 N N . GLY A 1 98 ? 9.452 -0.201 -16.932 1.00 93.31 98 GLY A N 1
ATOM 775 C CA . GLY A 1 98 ? 8.457 0.860 -17.107 1.00 93.31 98 GLY A CA 1
ATOM 776 C C . GLY A 1 98 ? 7.105 0.512 -16.471 1.00 93.31 98 GLY A C 1
ATOM 777 O O . GLY A 1 98 ? 6.524 1.333 -15.759 1.00 93.31 98 GLY A O 1
ATOM 778 N N . PHE A 1 99 ? 6.636 -0.731 -16.625 1.00 91.94 99 PHE A N 1
ATOM 779 C CA . PHE A 1 99 ? 5.443 -1.219 -15.922 1.00 91.94 99 PHE A CA 1
ATOM 780 C C . PHE A 1 99 ? 5.626 -1.215 -14.399 1.00 91.94 99 PHE A C 1
ATOM 782 O O . PHE A 1 99 ? 4.721 -0.796 -13.673 1.00 91.94 99 PHE A O 1
ATOM 789 N N . ALA A 1 100 ? 6.801 -1.609 -13.900 1.00 88.25 100 ALA A N 1
ATOM 790 C CA . ALA A 1 100 ? 7.106 -1.544 -12.471 1.00 88.25 100 ALA A CA 1
ATOM 791 C C . ALA A 1 100 ? 7.089 -0.100 -11.930 1.00 88.25 100 ALA A C 1
ATOM 793 O O . ALA A 1 100 ? 6.606 0.128 -10.818 1.00 88.25 100 ALA A O 1
ATOM 794 N N . VAL A 1 101 ? 7.540 0.884 -12.719 1.00 91.56 101 VAL A N 1
ATOM 795 C CA . VAL A 1 101 ? 7.435 2.312 -12.372 1.00 91.56 101 VAL A CA 1
ATOM 796 C C . VAL A 1 101 ? 5.977 2.737 -12.249 1.00 91.56 101 VAL A C 1
ATOM 798 O O . VAL A 1 101 ? 5.612 3.356 -11.251 1.00 91.56 101 VAL A O 1
ATOM 801 N N . MET A 1 102 ? 5.130 2.379 -13.219 1.00 90.19 102 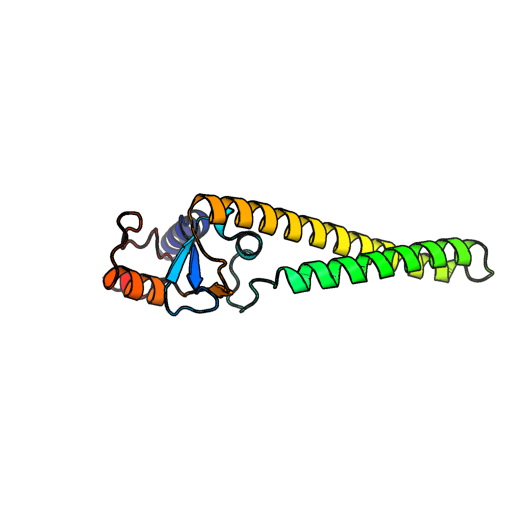MET A N 1
ATOM 802 C CA . MET A 1 102 ? 3.702 2.711 -13.167 1.00 90.19 102 MET A CA 1
ATOM 803 C C . MET A 1 102 ? 3.035 2.136 -11.913 1.00 90.19 102 MET A C 1
ATOM 8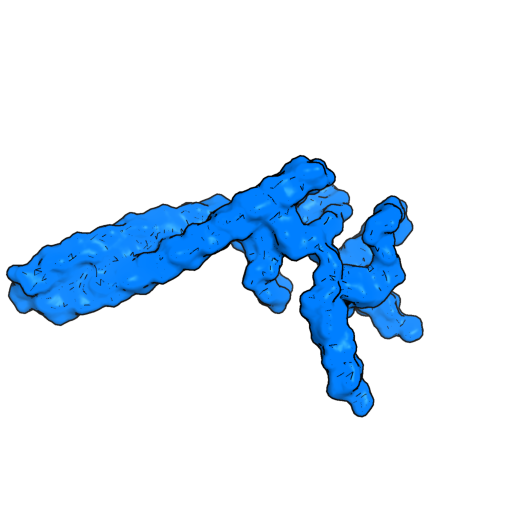05 O O . MET A 1 102 ? 2.367 2.871 -11.187 1.00 90.19 102 MET A O 1
ATOM 809 N N . GLN A 1 103 ? 3.281 0.860 -11.596 1.00 86.69 103 GLN A N 1
ATOM 810 C CA . GLN A 1 103 ? 2.782 0.243 -10.361 1.00 86.69 103 GLN A CA 1
ATOM 811 C C . GLN A 1 103 ? 3.273 0.987 -9.110 1.00 86.69 103 GLN A C 1
ATOM 813 O O . GLN A 1 103 ? 2.519 1.211 -8.163 1.00 86.69 103 GLN A O 1
ATOM 818 N N . GLY A 1 104 ? 4.543 1.389 -9.111 1.00 86.12 104 GLY A N 1
ATOM 819 C CA . GLY A 1 104 ? 5.151 2.180 -8.053 1.00 86.12 104 GLY A CA 1
ATOM 820 C C . GLY A 1 104 ? 4.451 3.518 -7.815 1.00 86.12 104 GLY A C 1
ATOM 821 O O . GLY A 1 104 ? 4.145 3.863 -6.672 1.00 86.12 104 GLY A O 1
ATOM 822 N N . LEU A 1 105 ? 4.133 4.242 -8.891 1.00 87.50 105 LEU A N 1
ATOM 823 C CA . LEU A 1 105 ? 3.409 5.513 -8.836 1.00 87.50 105 LEU A CA 1
ATOM 824 C C . LEU A 1 105 ? 1.981 5.348 -8.304 1.00 87.50 105 LEU A C 1
ATOM 826 O O . LEU A 1 105 ? 1.548 6.164 -7.487 1.00 87.50 105 LEU A O 1
ATOM 830 N N . PHE A 1 106 ? 1.272 4.286 -8.702 1.00 85.75 106 PHE A N 1
ATOM 831 C CA . PHE A 1 106 ? -0.054 3.980 -8.156 1.00 85.75 106 PHE A CA 1
ATOM 832 C C . PHE A 1 106 ? -0.000 3.744 -6.647 1.00 85.75 106 PHE A C 1
ATOM 834 O O . PHE A 1 106 ? -0.745 4.383 -5.904 1.00 85.75 106 PHE A O 1
ATOM 841 N N . ASN A 1 107 ? 0.941 2.920 -6.178 1.00 84.06 107 ASN A N 1
ATOM 842 C CA . ASN A 1 107 ? 1.135 2.692 -4.746 1.00 84.06 107 ASN A CA 1
ATOM 843 C C . ASN A 1 107 ? 1.423 4.013 -4.009 1.00 84.06 107 ASN A C 1
ATOM 845 O O . ASN A 1 107 ? 0.816 4.311 -2.983 1.00 84.06 107 ASN A O 1
ATOM 849 N N . ILE A 1 108 ? 2.327 4.845 -4.539 1.00 84.88 108 ILE A N 1
ATOM 850 C CA . ILE A 1 108 ? 2.671 6.131 -3.916 1.00 84.88 108 ILE A CA 1
ATOM 851 C C . ILE A 1 108 ? 1.442 7.044 -3.818 1.00 84.88 108 ILE A C 1
ATOM 853 O O . ILE A 1 108 ? 1.232 7.669 -2.777 1.00 84.88 108 ILE A O 1
ATOM 857 N N . SER A 1 109 ? 0.624 7.098 -4.872 1.00 86.62 109 SER A N 1
ATOM 858 C CA . SER A 1 109 ? -0.611 7.886 -4.903 1.00 86.62 109 SER A CA 1
ATOM 859 C C . SER A 1 109 ? -1.611 7.434 -3.835 1.00 86.62 109 SER A C 1
ATOM 861 O O . SER A 1 109 ? -2.137 8.265 -3.090 1.00 86.62 109 SER A O 1
ATOM 863 N N . GLU A 1 110 ? -1.817 6.123 -3.700 1.00 84.56 110 GLU A N 1
ATOM 864 C CA . GLU A 1 110 ? -2.710 5.542 -2.692 1.00 84.56 110 GLU A CA 1
ATOM 865 C C . GLU A 1 110 ? -2.221 5.818 -1.260 1.00 84.56 110 GLU A C 1
ATOM 867 O O . GLU A 1 110 ? -3.007 6.244 -0.411 1.00 84.56 110 GLU A O 1
ATOM 872 N N . GLU A 1 111 ? -0.915 5.710 -0.978 1.00 86.81 111 GLU A N 1
ATOM 873 C CA . GLU A 1 111 ? -0.393 6.090 0.347 1.00 86.81 111 GLU A CA 1
ATOM 874 C C . GLU A 1 111 ? -0.568 7.582 0.621 1.00 86.81 111 GLU A C 1
ATOM 876 O O . GLU A 1 111 ? -0.850 7.972 1.755 1.00 86.81 111 GLU A O 1
ATOM 881 N N . TRP A 1 112 ? -0.388 8.437 -0.388 1.00 87.94 112 TRP A N 1
ATOM 882 C CA . TRP A 1 112 ? -0.571 9.879 -0.238 1.00 87.94 112 TRP A CA 1
ATOM 883 C C . TRP A 1 112 ? -2.018 10.230 0.099 1.00 87.94 112 TRP A C 1
ATOM 885 O O . TRP A 1 112 ? -2.259 11.015 1.025 1.00 87.94 112 TRP A O 1
ATOM 895 N N . ARG A 1 113 ? -2.980 9.618 -0.600 1.00 89.44 113 ARG A N 1
ATOM 896 C CA . ARG A 1 113 ? -4.413 9.747 -0.301 1.00 89.44 113 ARG A CA 1
ATOM 897 C C . ARG A 1 113 ? -4.713 9.269 1.116 1.00 89.44 113 ARG A C 1
ATOM 899 O O . ARG A 1 113 ? -5.270 10.040 1.901 1.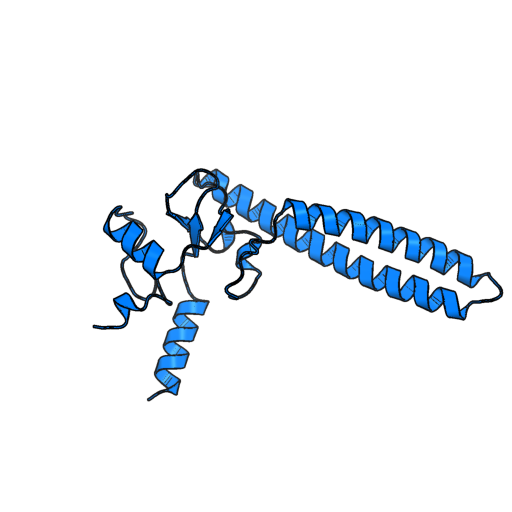00 89.44 113 ARG A O 1
ATOM 906 N N . GLY A 1 114 ? -4.230 8.085 1.493 1.00 89.44 114 GLY A N 1
ATOM 907 C CA . GLY A 1 114 ? -4.422 7.557 2.843 1.00 89.44 114 GLY A CA 1
ATOM 908 C C . GLY A 1 114 ? -3.720 8.367 3.927 1.00 89.44 114 GLY A C 1
ATOM 909 O O . GLY A 1 114 ? -4.243 8.543 5.025 1.00 89.44 114 GLY A O 1
ATOM 910 N N . ARG A 1 115 ? -2.557 8.963 3.645 1.00 89.00 115 ARG A N 1
ATOM 911 C CA . ARG A 1 115 ? -1.883 9.896 4.564 1.00 89.00 115 ARG A CA 1
ATOM 912 C C . ARG A 1 115 ? -2.721 11.150 4.790 1.00 89.00 115 ARG A C 1
ATOM 914 O O . ARG A 1 115 ? -2.829 11.600 5.930 1.00 89.00 115 ARG A O 1
ATOM 921 N N . LYS A 1 116 ? -3.314 11.710 3.732 1.00 92.31 116 LYS A N 1
ATOM 922 C CA . LYS A 1 116 ? -4.201 12.874 3.843 1.00 92.31 116 LYS A CA 1
ATOM 923 C C . LYS A 1 116 ? -5.450 12.530 4.657 1.00 92.31 116 LYS A C 1
ATOM 925 O O . LYS A 1 116 ? -5.770 13.272 5.581 1.00 92.31 116 LYS A O 1
ATOM 930 N N . ALA A 1 117 ? -6.091 11.394 4.376 1.00 91.62 117 ALA A N 1
ATOM 931 C CA . ALA A 1 117 ? -7.265 10.922 5.110 1.00 91.62 117 ALA A CA 1
ATOM 932 C C . ALA A 1 117 ? -6.966 10.698 6.605 1.00 91.62 117 ALA A C 1
ATOM 934 O O . ALA A 1 117 ? -7.657 11.248 7.462 1.00 91.62 117 ALA A O 1
ATOM 935 N N . ARG A 1 118 ? -5.864 10.007 6.932 1.00 91.44 118 ARG A N 1
ATOM 936 C CA . ARG A 1 118 ? -5.411 9.806 8.321 1.00 91.44 118 ARG A CA 1
ATOM 937 C C . ARG A 1 118 ? -5.147 11.117 9.050 1.00 91.44 118 ARG A C 1
ATOM 939 O O . ARG A 1 118 ? -5.596 11.284 10.180 1.00 91.44 118 ARG A O 1
ATOM 946 N N . LYS A 1 119 ? -4.464 12.069 8.401 1.00 91.94 119 LYS A N 1
ATOM 947 C CA . LYS A 1 119 ? -4.153 13.376 9.001 1.00 91.94 119 LYS A CA 1
ATOM 948 C C . LYS A 1 119 ? -5.421 14.150 9.369 1.00 91.94 119 LYS A C 1
ATOM 950 O O . LYS A 1 119 ? -5.446 14.775 10.421 1.00 91.94 119 LYS A O 1
ATOM 955 N N . LEU A 1 120 ? -6.465 14.083 8.539 1.00 91.62 120 LEU A N 1
ATOM 956 C CA . LEU A 1 120 ? -7.754 14.727 8.823 1.00 91.62 120 LEU A CA 1
ATOM 957 C C . LEU A 1 120 ? -8.454 14.137 10.054 1.00 91.62 120 LEU A C 1
ATOM 959 O O . LEU A 1 120 ? -9.185 14.851 10.732 1.00 91.62 120 LEU A O 1
ATOM 963 N N . ARG A 1 121 ? -8.219 12.856 10.357 1.00 86.88 121 ARG A N 1
ATOM 964 C CA . ARG A 1 121 ? -8.811 12.155 11.506 1.00 86.88 121 ARG A CA 1
ATOM 965 C C . ARG A 1 121 ? -7.880 12.005 12.711 1.00 86.88 121 ARG A C 1
ATOM 967 O O . ARG A 1 121 ? -8.263 11.371 13.688 1.00 86.88 121 ARG A O 1
ATOM 974 N N . GLY A 1 122 ? -6.665 12.551 12.648 1.00 90.06 122 GLY A N 1
ATOM 975 C CA . GLY A 1 122 ? -5.659 12.388 13.702 1.00 90.06 122 GLY A CA 1
ATOM 976 C C . GLY A 1 122 ? -5.162 10.946 13.875 1.00 90.06 122 GLY A C 1
ATOM 977 O O . GLY A 1 122 ? -4.657 10.601 14.939 1.00 90.06 122 GLY A O 1
ATOM 978 N N . LEU A 1 123 ? -5.308 10.096 12.854 1.00 90.50 123 LEU A N 1
ATOM 979 C CA . LEU A 1 123 ? -4.903 8.692 12.919 1.00 90.50 123 LEU A CA 1
ATOM 980 C C . LEU A 1 123 ? -3.403 8.532 12.614 1.00 90.50 123 LEU A C 1
ATOM 982 O O . LEU A 1 123 ? -2.899 9.143 11.663 1.00 90.50 123 LEU A O 1
ATOM 986 N N . PRO A 1 124 ? -2.672 7.689 13.364 1.00 89.38 124 PRO A N 1
ATOM 987 C CA . PRO A 1 124 ? -1.284 7.379 13.050 1.00 89.38 124 PRO A CA 1
ATOM 988 C C . PRO A 1 124 ? -1.192 6.455 11.832 1.00 89.38 124 PRO A C 1
ATOM 990 O O . PRO A 1 124 ? -2.176 5.864 11.385 1.00 89.38 124 PRO A O 1
ATOM 993 N N . LYS A 1 125 ? 0.016 6.293 11.289 1.00 85.75 125 LYS A N 1
ATOM 994 C CA . LYS A 1 125 ? 0.260 5.301 10.237 1.00 85.75 125 LYS A CA 1
ATOM 995 C C . LYS A 1 125 ? 0.134 3.877 10.805 1.00 85.75 125 LYS A C 1
ATOM 997 O O . LYS A 1 125 ? 0.786 3.634 11.820 1.00 85.75 125 LYS A O 1
ATOM 1002 N N . PRO A 1 126 ? -0.626 2.959 10.168 1.00 84.88 126 PRO A N 1
ATOM 1003 C CA . PRO A 1 126 ? -0.566 1.551 10.517 1.00 84.88 126 PRO A CA 1
ATOM 1004 C C . PRO A 1 126 ? 0.765 0.978 10.022 1.00 84.88 126 PRO A C 1
ATOM 1006 O O . PRO A 1 126 ? 1.179 1.225 8.884 1.00 84.88 126 PRO A O 1
ATOM 1009 N N . TRP A 1 127 ? 1.456 0.269 10.906 1.00 77.94 127 TRP A N 1
ATOM 1010 C CA . TRP A 1 127 ? 2.724 -0.412 10.624 1.00 77.94 127 TRP A CA 1
ATOM 1011 C C . TRP A 1 127 ? 2.559 -1.922 10.553 1.00 77.94 127 TRP A C 1
ATOM 1013 O O . TRP A 1 127 ? 3.223 -2.565 9.742 1.00 77.94 127 TRP A O 1
ATOM 1023 N N . TRP A 1 128 ? 1.630 -2.454 11.343 1.00 79.00 128 TRP A N 1
ATOM 1024 C CA . TRP A 1 128 ? 1.292 -3.868 11.381 1.00 79.00 128 TRP A CA 1
ATOM 1025 C C . TRP A 1 128 ? -0.221 -4.019 11.395 1.00 79.00 128 TRP A C 1
ATOM 1027 O O . TRP A 1 128 ? -0.914 -3.229 12.043 1.00 79.00 128 TRP A O 1
ATOM 1037 N N . GLU A 1 129 ? -0.722 -5.013 10.672 1.00 83.69 129 GLU A N 1
ATOM 1038 C CA . GLU A 1 129 ? -2.127 -5.396 10.744 1.00 83.69 129 GLU A CA 1
ATOM 1039 C C . GLU A 1 129 ? -2.401 -6.088 12.082 1.00 83.69 129 GLU A C 1
ATOM 1041 O O . GLU A 1 129 ? -1.579 -6.856 12.584 1.00 83.69 129 GLU A O 1
ATOM 1046 N N . ALA A 1 130 ? -3.542 -5.767 12.679 1.00 86.06 130 ALA A N 1
ATOM 1047 C CA . ALA A 1 130 ? -4.067 -6.458 13.838 1.00 86.06 130 ALA A CA 1
ATOM 1048 C C . ALA A 1 130 ? -5.158 -7.419 13.371 1.00 86.06 130 ALA A C 1
ATOM 1050 O O . ALA A 1 130 ? -6.095 -7.005 12.690 1.00 86.06 130 ALA A O 1
ATOM 1051 N N . GLY A 1 131 ? -5.050 -8.688 13.765 1.00 86.44 131 GLY A N 1
ATOM 1052 C CA . GLY A 1 131 ? -6.098 -9.667 13.498 1.00 86.44 131 GLY A CA 1
ATOM 1053 C C . GLY A 1 131 ? -7.419 -9.263 14.154 1.00 86.44 131 GLY A C 1
ATOM 1054 O O . GLY A 1 131 ? -7.430 -8.655 15.227 1.00 86.44 131 GLY A O 1
ATOM 1055 N N . ASP A 1 132 ? -8.533 -9.635 13.525 1.00 89.12 132 ASP A N 1
ATOM 1056 C CA . ASP A 1 132 ? -9.872 -9.243 13.972 1.00 89.12 132 ASP A CA 1
ATOM 1057 C C . ASP A 1 132 ? -10.170 -9.684 15.419 1.00 89.12 132 ASP A C 1
ATOM 1059 O O . ASP A 1 132 ? -10.827 -8.945 16.144 1.00 89.12 132 ASP A O 1
ATOM 1063 N N . ASP A 1 133 ? -9.652 -10.830 15.880 1.00 90.38 133 ASP A N 1
ATOM 1064 C CA . ASP A 1 133 ? -9.825 -11.279 17.273 1.00 90.38 133 ASP A CA 1
ATOM 1065 C C . ASP A 1 133 ? -9.069 -10.404 18.285 1.00 90.38 133 ASP A C 1
ATOM 1067 O O . ASP A 1 133 ? -9.608 -10.090 19.347 1.00 90.38 133 ASP A O 1
ATOM 1071 N N . HIS A 1 134 ? -7.850 -9.967 17.953 1.00 89.94 134 HIS A N 1
ATOM 1072 C CA . HIS A 1 134 ? -7.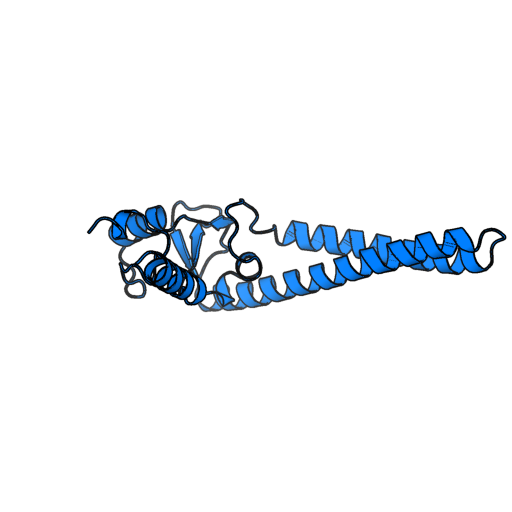079 -9.050 18.798 1.00 89.94 134 HIS A CA 1
ATOM 1073 C C . HIS A 1 134 ? -7.685 -7.650 18.801 1.00 89.94 134 HIS A C 1
ATOM 1075 O O . HIS A 1 134 ? -7.746 -6.995 19.839 1.00 89.94 134 HIS A O 1
ATOM 1081 N N . ALA A 1 135 ? -8.162 -7.193 17.642 1.00 91.06 135 ALA A N 1
ATOM 1082 C CA . ALA A 1 135 ? -8.885 -5.938 17.542 1.00 91.06 135 ALA A CA 1
ATOM 1083 C C . ALA A 1 135 ? -10.182 -5.991 18.362 1.00 91.06 135 ALA A C 1
ATOM 1085 O O . ALA A 1 135 ? -10.469 -5.059 19.109 1.00 91.06 135 ALA A O 1
ATOM 1086 N N . TYR A 1 136 ? -10.927 -7.093 18.277 1.00 92.50 136 TYR A N 1
ATOM 1087 C CA . TYR A 1 136 ? -12.143 -7.306 19.050 1.00 92.50 136 TYR A CA 1
ATOM 1088 C C . TYR A 1 136 ? -11.882 -7.236 20.560 1.00 92.50 136 TYR A C 1
ATOM 1090 O O . TYR A 1 136 ? -12.531 -6.451 21.246 1.00 92.50 136 TYR A O 1
ATOM 1098 N N . GLU A 1 137 ? -10.899 -7.983 21.078 1.00 92.69 137 GLU A N 1
ATOM 1099 C CA . GLU A 1 137 ? -10.490 -7.903 22.492 1.00 92.69 137 GLU A CA 1
ATOM 1100 C C . GLU A 1 137 ? -10.112 -6.479 22.900 1.00 92.69 137 GLU A C 1
ATOM 1102 O O . GLU A 1 137 ? -10.586 -5.966 23.912 1.00 92.69 137 GLU A O 1
ATOM 1107 N N . TRP A 1 138 ? -9.294 -5.816 22.084 1.00 93.06 138 TRP A N 1
ATOM 1108 C CA . TRP A 1 138 ? -8.833 -4.470 22.382 1.00 93.06 138 TRP A CA 1
ATOM 1109 C C . TRP A 1 138 ? -9.987 -3.477 22.502 1.00 93.06 138 TRP A C 1
ATOM 1111 O O . TRP A 1 138 ? -10.010 -2.689 23.446 1.00 93.06 138 TRP A O 1
ATOM 1121 N N . PHE A 1 139 ? -10.948 -3.507 21.574 1.00 93.56 139 PHE A N 1
ATOM 1122 C CA . PHE A 1 139 ? -12.089 -2.594 21.615 1.00 93.56 139 PHE A CA 1
ATOM 1123 C C . PHE A 1 139 ? -13.160 -2.995 22.637 1.00 93.56 139 PHE A C 1
ATOM 1125 O O . PHE A 1 139 ? -13.947 -2.137 23.036 1.00 93.56 139 PHE A O 1
ATOM 1132 N N . LEU A 1 140 ? -13.186 -4.249 23.099 1.00 92.25 140 LEU A N 1
ATOM 1133 C CA . LEU A 1 140 ? -13.961 -4.618 24.286 1.00 92.25 140 LEU A CA 1
ATOM 1134 C C . LEU A 1 140 ? -13.416 -3.924 25.539 1.00 92.25 140 LEU A C 1
ATOM 1136 O O . LEU A 1 140 ? -14.193 -3.408 26.339 1.00 92.25 140 LEU A O 1
ATOM 1140 N N . GLU A 1 141 ? -12.092 -3.891 25.697 1.00 93.56 141 GLU A N 1
ATOM 1141 C CA . GLU A 1 141 ? -11.426 -3.229 26.826 1.00 93.56 141 GLU A CA 1
ATOM 1142 C C . GLU A 1 141 ? -11.377 -1.699 26.673 1.00 93.56 141 GLU A C 1
ATOM 1144 O O . GLU A 1 141 ? -11.392 -0.970 27.665 1.00 93.56 141 GLU A O 1
ATOM 1149 N N . HIS A 1 142 ? -11.357 -1.206 25.432 1.00 92.56 142 HIS A N 1
ATOM 1150 C CA . HIS A 1 142 ? -11.276 0.213 25.082 1.00 92.56 142 HIS A CA 1
ATOM 1151 C C . HIS A 1 142 ? -12.419 0.597 24.126 1.00 92.56 142 HIS A C 1
ATOM 1153 O O . HIS A 1 142 ? -12.201 0.693 22.912 1.00 92.56 142 HIS A O 1
ATOM 1159 N N . PRO A 1 143 ? -13.640 0.829 24.645 1.00 88.69 143 PRO A N 1
ATOM 1160 C CA . PRO A 1 143 ? -14.802 1.088 23.805 1.00 88.69 143 PRO A CA 1
ATOM 1161 C C . PRO A 1 143 ? -14.631 2.352 22.952 1.00 88.69 143 PRO A C 1
ATOM 1163 O O . PRO A 1 143 ? -14.440 3.450 23.476 1.00 88.69 143 PRO A O 1
ATOM 1166 N N . ASP A 1 144 ? -14.759 2.206 21.631 1.00 87.12 144 ASP A N 1
ATOM 1167 C CA . ASP A 1 144 ? -14.864 3.325 20.688 1.00 87.12 144 ASP A CA 1
ATOM 1168 C C . ASP A 1 144 ? -16.317 3.414 20.192 1.00 87.12 144 ASP A C 1
ATOM 1170 O O . ASP A 1 144 ? -16.820 2.441 19.623 1.00 87.12 144 ASP A O 1
ATOM 1174 N N . PRO A 1 145 ? -17.007 4.560 20.343 1.00 86.75 145 PRO A N 1
ATOM 1175 C CA . PRO A 1 145 ? -18.410 4.709 19.944 1.00 86.75 145 PRO A CA 1
ATOM 1176 C C . PRO A 1 145 ? -18.662 4.490 18.442 1.00 86.75 145 PRO A C 1
ATOM 1178 O O . PRO A 1 145 ? -19.810 4.346 18.027 1.00 86.75 145 PRO A O 1
ATOM 1181 N N . ARG A 1 146 ? -17.616 4.476 17.609 1.00 86.88 146 ARG A N 1
ATOM 1182 C CA . ARG A 1 146 ? -17.709 4.238 16.161 1.00 86.88 146 ARG A CA 1
ATOM 1183 C C . ARG A 1 146 ? -17.654 2.755 15.789 1.00 86.88 146 ARG A C 1
ATOM 1185 O O . ARG A 1 146 ? -17.986 2.409 14.653 1.00 86.88 146 ARG A O 1
ATOM 1192 N N . ILE A 1 147 ? -17.197 1.896 16.701 1.00 88.62 147 ILE A N 1
ATOM 1193 C CA . ILE A 1 147 ? -16.927 0.480 16.444 1.00 88.62 147 ILE A CA 1
ATOM 1194 C C . ILE A 1 147 ? -17.980 -0.375 17.141 1.00 88.62 147 ILE A C 1
ATOM 1196 O O . ILE A 1 147 ? -18.091 -0.387 18.363 1.00 88.62 147 ILE A O 1
ATOM 1200 N N . HIS A 1 148 ? -18.747 -1.125 16.350 1.00 88.19 148 HIS A N 1
ATOM 1201 C CA . HIS A 1 148 ? -19.732 -2.064 16.874 1.00 88.19 148 HIS A CA 1
ATOM 1202 C C . HIS A 1 148 ? -19.124 -3.463 16.982 1.00 88.19 148 HIS A C 1
ATOM 1204 O O . HIS A 1 148 ? -18.555 -3.966 16.014 1.00 88.19 148 HIS A O 1
ATOM 1210 N N . MET A 1 149 ? -19.300 -4.108 18.137 1.00 88.06 149 MET A N 1
ATOM 1211 C CA . MET A 1 149 ? -18.809 -5.460 18.451 1.00 88.06 149 MET A CA 1
ATOM 1212 C C . MET A 1 149 ? -19.623 -6.546 17.730 1.00 88.06 149 MET A C 1
ATOM 1214 O O . MET A 1 149 ? -20.311 -7.352 18.347 1.00 88.06 149 MET A O 1
ATOM 1218 N N . THR A 1 150 ? -19.599 -6.520 16.398 1.00 87.38 150 THR A N 1
ATOM 1219 C CA . THR A 1 150 ? -20.422 -7.363 15.520 1.00 87.38 150 THR A CA 1
ATOM 1220 C C . THR A 1 150 ? -19.565 -8.058 14.469 1.00 87.38 150 THR A C 1
ATOM 1222 O O . THR A 1 150 ? -18.490 -7.577 14.106 1.00 87.38 150 THR A O 1
ATOM 1225 N N . ARG A 1 151 ? -20.059 -9.178 13.924 1.00 84.81 151 ARG A N 1
ATOM 1226 C CA . ARG A 1 151 ? -19.342 -9.928 12.878 1.00 84.81 151 ARG A CA 1
ATOM 1227 C C . ARG A 1 151 ? -19.156 -9.148 11.568 1.00 84.81 151 ARG A C 1
ATOM 1229 O O . ARG A 1 151 ? -18.378 -9.587 10.730 1.00 84.81 151 ARG A O 1
ATOM 1236 N N . ASP A 1 152 ? -19.862 -8.040 11.371 1.00 85.00 152 ASP A N 1
ATOM 1237 C CA . ASP A 1 152 ? -19.709 -7.201 10.175 1.00 85.00 152 ASP A CA 1
ATOM 1238 C C . ASP A 1 152 ? -18.465 -6.308 10.263 1.00 85.00 152 ASP A C 1
ATOM 1240 O O . ASP A 1 152 ? -17.870 -5.941 9.252 1.00 85.00 152 ASP A O 1
ATOM 1244 N N . TYR A 1 153 ? -18.055 -5.971 11.487 1.00 86.62 153 TYR A N 1
ATOM 1245 C CA . TYR A 1 153 ? -16.867 -5.168 11.764 1.00 86.62 153 TYR A CA 1
ATOM 1246 C C . TYR A 1 153 ? -15.626 -6.053 11.926 1.00 86.62 153 TYR A C 1
ATOM 1248 O O . TYR A 1 153 ? -14.538 -5.648 11.529 1.00 86.62 153 TYR A O 1
ATOM 1256 N N . PHE A 1 154 ? -15.815 -7.280 12.423 1.00 89.12 154 PHE A N 1
ATOM 1257 C CA . PHE A 1 154 ? -14.766 -8.275 12.660 1.00 89.12 154 PHE A CA 1
ATOM 1258 C C . PHE A 1 154 ? -15.068 -9.588 11.900 1.00 89.12 154 PHE A C 1
ATOM 1260 O O . PHE A 1 154 ? -15.388 -10.605 12.528 1.00 89.12 154 PHE A O 1
ATOM 1267 N N . PRO A 1 155 ? -15.050 -9.586 10.552 1.00 85.81 155 PRO A N 1
ATOM 1268 C CA . PRO A 1 155 ? -15.465 -10.727 9.729 1.00 85.81 155 PRO A CA 1
ATOM 1269 C C . PRO A 1 155 ? -14.645 -12.005 9.937 1.00 85.81 155 PRO A C 1
ATOM 1271 O O . PRO A 1 155 ? -15.182 -13.095 9.719 1.00 85.81 155 PRO A O 1
ATOM 1274 N N . TYR A 1 156 ? -13.386 -11.884 10.361 1.00 85.50 156 TYR A N 1
ATOM 1275 C CA . TYR A 1 156 ? -12.487 -13.006 10.634 1.00 85.50 156 TYR A CA 1
ATOM 1276 C C . TYR A 1 156 ? -12.431 -13.407 12.112 1.00 85.50 156 TYR A C 1
ATOM 1278 O O . TYR A 1 156 ? -11.704 -14.336 12.454 1.00 85.50 156 TYR A O 1
ATOM 1286 N N . SER A 1 157 ? -13.191 -12.752 12.998 1.00 84.19 157 SER A N 1
ATOM 1287 C CA . SER A 1 157 ? -13.184 -13.111 14.417 1.00 84.19 157 SER A CA 1
ATOM 1288 C C . SER A 1 157 ? -13.816 -14.485 14.649 1.00 84.19 157 SER A C 1
ATOM 1290 O O . SER A 1 157 ? -15.010 -14.695 14.403 1.00 84.19 157 SER A O 1
ATOM 1292 N N . VAL A 1 158 ? -13.029 -15.417 15.189 1.00 84.62 158 VAL A N 1
ATOM 1293 C CA . VAL A 1 158 ? -13.510 -16.756 15.557 1.00 84.62 158 VAL A CA 1
ATOM 1294 C C . VAL A 1 158 ? -14.365 -16.686 16.824 1.00 84.62 158 VAL A C 1
ATOM 1296 O O . VAL A 1 158 ? -15.312 -17.457 16.979 1.00 84.62 158 VAL A O 1
ATOM 1299 N N . LYS A 1 159 ? -14.102 -15.708 17.697 1.00 81.00 159 LYS A N 1
ATOM 1300 C CA . LYS A 1 159 ? -14.819 -15.508 18.968 1.00 81.00 159 LYS A CA 1
ATOM 1301 C C . LYS A 1 159 ? -16.265 -15.088 18.795 1.00 81.00 159 LYS A C 1
ATOM 1303 O O . LYS A 1 159 ? -17.134 -15.521 19.543 1.00 81.00 159 LYS A O 1
ATOM 1308 N N . LEU A 1 160 ? -16.537 -14.273 17.784 1.00 77.19 160 LEU A N 1
ATOM 1309 C CA . LEU A 1 160 ? -17.910 -13.952 17.419 1.00 77.19 160 LEU A CA 1
ATOM 1310 C C . LEU A 1 160 ? -18.591 -15.129 16.712 1.00 77.19 160 LEU A C 1
ATOM 1312 O O . LEU A 1 160 ? -19.811 -15.124 16.588 1.00 77.19 160 LEU A O 1
ATOM 1316 N N . GLY A 1 161 ? -17.823 -16.115 16.235 1.00 62.50 161 GLY A N 1
ATOM 1317 C CA . GLY A 1 161 ? -18.226 -17.316 15.501 1.00 62.50 161 GLY A CA 1
ATOM 1318 C C . GLY A 1 161 ? -18.883 -18.428 16.328 1.00 62.50 161 GLY A C 1
ATOM 1319 O O . GLY A 1 161 ? -19.587 -19.254 15.746 1.00 62.50 161 GLY A O 1
ATOM 1320 N N . SER A 1 162 ? -18.658 -18.455 17.646 1.00 51.47 162 SER A N 1
ATOM 1321 C CA . SER A 1 162 ? -18.988 -19.586 18.529 1.00 51.47 162 SER A CA 1
ATOM 1322 C C . SER A 1 162 ? -20.283 -19.447 19.342 1.00 51.47 162 SER A C 1
ATOM 1324 O O . SER A 1 162 ? -20.479 -20.217 20.281 1.00 51.47 162 SER A O 1
ATOM 1326 N N . SER A 1 163 ? -21.144 -18.479 19.017 1.00 40.97 163 SER A N 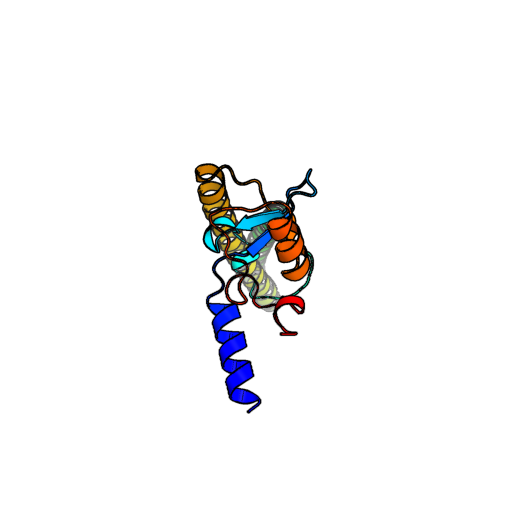1
ATOM 1327 C CA . SER A 1 163 ? -22.487 -18.326 19.597 1.00 40.97 163 SER A CA 1
ATOM 1328 C C . SER A 1 163 ? -23.593 -18.947 18.752 1.00 40.97 163 SER A C 1
ATOM 1330 O O . SER A 1 163 ? -23.495 -18.906 17.500 1.00 40.97 163 SER A O 1
#

Solvent-accessible surface area (backbone atoms only — not comparable to full-atom values): 8854 Å² total; per-residue (Å²): 120,67,64,65,56,49,53,56,48,49,50,28,58,75,64,41,60,48,48,39,21,23,33,89,91,45,94,54,73,44,80,27,40,64,62,39,52,16,47,54,56,74,54,75,91,66,101,61,102,53,60,66,47,66,64,55,42,49,52,53,21,54,52,23,45,54,50,14,53,50,20,40,53,52,13,60,58,28,54,80,39,102,50,45,74,58,14,55,56,27,38,50,50,12,49,54,23,46,51,49,25,54,54,27,51,52,43,53,51,37,35,50,52,5,50,52,47,18,57,78,69,73,48,75,65,69,63,43,81,43,55,38,53,61,44,49,54,49,40,70,79,51,77,48,97,88,64,65,100,43,58,55,53,28,60,75,22,63,77,76,63,78,116

Foldseek 3Di:
DVVVVVVVLVVLLVLAQWFWFDFPVDPDIDTDGLLLQFLVSVPPDDPDQPPPPLVVLVVLLVVLQVLLVVLQVVLVVCCPPPCNVVSVVSNVSSVVSVVSNVVSVRSNVRNVSNVVVCVVVVHHHGNGTDQLQRVLVNCVVVPDPVDDSACSNRSPHVVNVPD